Protein AF-A0A8T4QNF8-F1 (afdb_monomer)

Secondary structure (DSSP, 8-state):
-HHHHHHHHHHHHHHHHHHHHHHHSGGG-----SSEEEETTEEEE--GGGS-HHHHHHHHHHHHH--SS-HHHHHHHHHHHHHHHHHHHHHHHHHHHHHHHHHHHHHHHHHHHHIIIIIHHHHHHHHHHHHHHHTT-S--HHHHHHHHHHHHHHTTT-

Structure (mmCIF, N/CA/C/O backbone):
data_AF-A0A8T4QNF8-F1
#
_entry.id   AF-A0A8T4QNF8-F1
#
loop_
_atom_site.group_PDB
_atom_site.id
_atom_site.type_symbol
_atom_site.label_atom_id
_atom_site.label_alt_id
_atom_site.label_comp_id
_atom_site.label_asym_id
_atom_site.label_entity_id
_atom_site.label_seq_id
_atom_site.pdbx_PDB_ins_code
_atom_site.Cartn_x
_atom_site.Cartn_y
_atom_site.Cartn_z
_atom_site.occupancy
_atom_site.B_iso_or_equiv
_atom_site.auth_seq_id
_atom_site.auth_comp_id
_atom_site.auth_asym_id
_atom_site.auth_atom_id
_atom_site.pdbx_PDB_model_num
ATOM 1 N N . MET A 1 1 ? 22.359 -2.090 4.160 1.00 44.12 1 MET A N 1
ATOM 2 C CA . MET A 1 1 ? 21.378 -1.287 3.384 1.00 44.12 1 MET A CA 1
ATOM 3 C C . MET A 1 1 ? 19.947 -1.314 3.940 1.00 44.12 1 MET A C 1
ATOM 5 O O . MET A 1 1 ? 19.240 -0.342 3.725 1.00 44.12 1 MET A O 1
ATOM 9 N N . GLY A 1 2 ? 19.503 -2.347 4.676 1.00 40.66 2 GLY A N 1
ATOM 10 C CA . GLY A 1 2 ? 18.135 -2.392 5.232 1.00 40.66 2 GLY A CA 1
ATOM 11 C C . GLY A 1 2 ? 17.823 -1.363 6.335 1.00 40.66 2 GLY A C 1
ATOM 12 O O . GLY A 1 2 ? 16.723 -0.826 6.366 1.00 40.66 2 GLY A O 1
ATOM 13 N N . HIS A 1 3 ? 18.789 -1.024 7.200 1.00 42.28 3 HIS A N 1
ATOM 14 C CA . HIS A 1 3 ? 18.562 -0.113 8.337 1.00 42.28 3 HIS A CA 1
ATOM 15 C C . HIS A 1 3 ? 18.308 1.354 7.946 1.00 42.28 3 HIS A C 1
ATOM 17 O O . HIS A 1 3 ? 17.504 2.024 8.593 1.00 42.28 3 HIS A O 1
ATOM 23 N N . THR A 1 4 ? 18.950 1.848 6.885 1.00 44.59 4 THR A N 1
ATOM 24 C CA . THR A 1 4 ? 18.811 3.236 6.408 1.00 44.59 4 THR A CA 1
ATOM 25 C C . THR A 1 4 ? 17.508 3.458 5.641 1.00 44.59 4 THR A C 1
ATOM 27 O O . THR A 1 4 ? 16.875 4.500 5.772 1.00 44.59 4 THR A O 1
ATOM 30 N N . LEU A 1 5 ? 17.048 2.450 4.896 1.00 45.34 5 LEU A N 1
ATOM 31 C CA . LEU A 1 5 ? 15.739 2.469 4.238 1.00 45.34 5 LEU A CA 1
ATOM 32 C C . LEU A 1 5 ? 14.589 2.436 5.251 1.00 45.34 5 LEU A C 1
ATOM 34 O O . LEU A 1 5 ? 13.607 3.153 5.080 1.00 45.34 5 LEU A O 1
ATOM 38 N N . ASN A 1 6 ? 14.721 1.649 6.321 1.00 46.12 6 ASN A N 1
ATOM 39 C CA . ASN A 1 6 ? 13.697 1.537 7.362 1.00 46.12 6 ASN A CA 1
ATOM 40 C C . ASN A 1 6 ? 13.558 2.832 8.178 1.00 46.12 6 ASN A C 1
ATOM 42 O O . ASN A 1 6 ? 12.451 3.273 8.470 1.00 46.12 6 ASN A O 1
ATOM 46 N N . THR A 1 7 ? 14.680 3.494 8.478 1.00 55.31 7 THR A N 1
ATOM 47 C CA . THR A 1 7 ? 14.673 4.800 9.156 1.00 55.31 7 THR A CA 1
ATOM 48 C C . THR A 1 7 ? 14.146 5.914 8.260 1.00 55.31 7 THR A C 1
ATOM 50 O O . THR A 1 7 ? 13.342 6.709 8.738 1.00 55.31 7 THR A O 1
ATOM 53 N N . PHE A 1 8 ? 14.516 5.953 6.975 1.00 50.28 8 PHE A N 1
ATOM 54 C CA . PHE A 1 8 ? 14.029 6.963 6.029 1.00 50.28 8 PHE A CA 1
ATOM 55 C C . PHE A 1 8 ? 12.524 6.837 5.753 1.00 50.28 8 PHE A C 1
ATOM 57 O O . PHE A 1 8 ? 11.791 7.814 5.879 1.00 50.28 8 PHE A O 1
ATOM 64 N N . PHE A 1 9 ? 12.031 5.631 5.448 1.00 52.12 9 PHE A N 1
ATOM 65 C CA . PHE A 1 9 ? 10.590 5.410 5.295 1.00 52.12 9 PHE A CA 1
ATOM 66 C C . PHE A 1 9 ? 9.850 5.622 6.618 1.00 52.12 9 PHE A C 1
ATOM 68 O O . PHE A 1 9 ? 8.791 6.240 6.621 1.00 52.12 9 PHE A O 1
ATOM 75 N N . GLY A 1 10 ? 10.422 5.187 7.745 1.00 54.41 10 GLY A N 1
ATOM 76 C CA . GLY A 1 10 ? 9.856 5.406 9.074 1.00 54.41 10 GLY A CA 1
ATOM 77 C C . GLY A 1 10 ? 9.681 6.887 9.414 1.00 54.41 10 GLY A C 1
ATOM 78 O O . GLY A 1 10 ? 8.600 7.276 9.840 1.00 54.41 10 GLY A O 1
ATOM 79 N N . THR A 1 11 ? 10.692 7.728 9.172 1.00 57.94 11 THR A N 1
ATOM 80 C CA . THR A 1 11 ? 10.614 9.182 9.423 1.00 57.94 11 THR A CA 1
ATOM 81 C C . THR A 1 11 ? 9.702 9.897 8.434 1.00 57.94 11 THR A C 1
ATOM 83 O O . THR A 1 11 ? 8.859 10.683 8.861 1.00 57.94 11 THR A O 1
ATOM 86 N N . LEU A 1 12 ? 9.789 9.585 7.137 1.00 54.03 12 LEU A N 1
ATOM 87 C CA . LEU A 1 12 ? 8.924 10.176 6.112 1.00 54.03 12 LEU A CA 1
ATOM 88 C C . LEU A 1 12 ? 7.441 9.864 6.380 1.00 54.03 12 LEU A C 1
ATOM 90 O O . LEU A 1 12 ? 6.592 10.753 6.329 1.00 54.03 12 LEU A O 1
ATOM 94 N N . LEU A 1 13 ? 7.129 8.609 6.717 1.00 54.97 13 LEU A N 1
ATOM 95 C CA . LEU A 1 13 ? 5.770 8.181 7.043 1.00 54.97 13 LEU A CA 1
ATOM 96 C C . LEU A 1 13 ? 5.329 8.750 8.397 1.00 54.97 13 LEU A C 1
ATOM 98 O O . LEU A 1 13 ? 4.214 9.250 8.496 1.00 54.97 13 LEU A O 1
ATOM 102 N N . HIS A 1 14 ? 6.184 8.774 9.424 1.00 58.62 14 HIS A N 1
ATOM 103 C CA . HIS A 1 14 ? 5.840 9.405 10.702 1.00 58.62 14 HIS A CA 1
ATOM 104 C C . HIS A 1 14 ? 5.458 10.881 10.507 1.00 58.62 14 HIS A C 1
ATOM 106 O O . HIS A 1 14 ? 4.392 11.296 10.956 1.00 58.62 14 HIS A O 1
ATOM 112 N N . SER A 1 15 ? 6.241 11.651 9.749 1.00 55.03 15 SER A N 1
ATOM 113 C CA . SER A 1 15 ? 5.937 13.055 9.444 1.00 55.03 15 SER A CA 1
ATOM 114 C C . SER A 1 15 ? 4.671 13.252 8.598 1.00 55.03 15 SER A C 1
ATOM 116 O O . SER A 1 15 ? 3.989 14.257 8.778 1.00 55.03 15 SER A O 1
ATOM 118 N N . LEU A 1 16 ? 4.309 12.310 7.719 1.00 55.00 16 LEU A N 1
ATOM 119 C CA . LEU A 1 16 ? 3.076 12.367 6.909 1.00 55.00 16 LEU A CA 1
ATOM 120 C C . LEU A 1 16 ? 1.813 11.942 7.688 1.00 55.00 16 LEU A C 1
ATOM 122 O O . LEU A 1 16 ? 0.722 12.472 7.461 1.00 55.00 16 LEU A O 1
ATOM 126 N N . PHE A 1 17 ? 1.937 10.993 8.619 1.00 55.88 17 PHE A N 1
ATOM 127 C CA . PHE A 1 17 ? 0.808 10.424 9.365 1.00 55.88 17 PHE A CA 1
ATOM 128 C C . PHE A 1 17 ? 0.521 11.124 10.702 1.00 55.88 17 PHE A C 1
ATOM 130 O O . PHE A 1 17 ? -0.611 11.082 11.181 1.00 55.88 17 PHE A O 1
ATOM 137 N N . TYR A 1 18 ? 1.511 11.759 11.332 1.00 56.81 18 TYR A N 1
ATOM 138 C CA . TYR A 1 18 ? 1.335 12.423 12.628 1.00 56.81 18 TYR A CA 1
ATOM 139 C C . TYR A 1 18 ? 0.418 13.667 12.584 1.00 56.81 18 TYR A C 1
ATOM 141 O O . TYR A 1 18 ? -0.484 13.763 13.420 1.00 56.81 18 TYR A O 1
ATOM 149 N N . PRO A 1 19 ? 0.551 14.601 11.616 1.00 55.03 19 PRO A N 1
ATOM 150 C CA . PRO A 1 19 ? -0.310 15.785 11.574 1.00 55.03 19 PRO A CA 1
ATOM 151 C C . PRO A 1 19 ? -1.740 15.465 11.111 1.00 55.03 19 PRO A C 1
ATOM 153 O O . PRO A 1 19 ? -2.694 16.066 11.607 1.00 55.03 19 PRO A O 1
ATOM 156 N N . SER A 1 20 ? -1.917 14.486 10.218 1.00 52.28 20 SER A N 1
ATOM 157 C CA . SER A 1 20 ? -3.232 14.100 9.687 1.00 52.28 20 SER A CA 1
ATOM 158 C C . SER A 1 20 ? -4.136 13.463 10.751 1.00 52.28 20 SER A C 1
ATOM 160 O O . SER A 1 20 ? -5.328 13.767 10.801 1.00 52.28 20 SER A O 1
ATOM 162 N N . LYS A 1 21 ? -3.570 12.684 11.684 1.00 53.31 21 LYS A N 1
ATOM 163 C CA . LYS A 1 21 ? -4.306 12.118 12.831 1.00 53.31 21 LYS A CA 1
ATOM 164 C C . LYS A 1 21 ? -4.907 13.184 13.750 1.00 53.31 21 LYS A C 1
ATOM 166 O O . LYS A 1 21 ? -6.033 13.027 14.211 1.00 53.31 21 LYS A O 1
ATOM 171 N N . ARG A 1 22 ? -4.177 14.277 14.000 1.00 55.25 22 ARG A N 1
ATOM 172 C CA . ARG A 1 22 ? -4.592 15.339 14.934 1.00 55.25 22 ARG A CA 1
ATOM 173 C C . ARG A 1 22 ? -5.785 16.150 14.425 1.00 55.25 22 ARG A C 1
ATOM 175 O O . ARG A 1 22 ? -6.601 16.596 15.225 1.00 55.25 22 ARG A O 1
ATOM 182 N N . HIS A 1 23 ? -5.880 16.357 13.113 1.00 56.09 23 HIS A N 1
ATOM 183 C CA . HIS A 1 23 ? -6.950 17.159 12.518 1.00 56.09 23 HIS A CA 1
ATOM 184 C C . HIS A 1 23 ? -8.202 16.345 12.178 1.00 56.09 23 HIS A C 1
ATOM 186 O O . HIS A 1 23 ? -9.300 16.872 12.333 1.00 56.09 23 HIS A O 1
ATOM 192 N N . LEU A 1 24 ? -8.067 15.075 11.777 1.00 54.84 24 LEU A N 1
ATOM 193 C CA . LEU A 1 24 ? -9.216 14.255 11.372 1.00 54.84 24 LEU A CA 1
ATOM 194 C C . LEU A 1 24 ? -10.020 13.693 12.559 1.00 54.84 24 LEU A C 1
ATOM 196 O O . LEU A 1 24 ? -11.223 13.505 12.447 1.00 54.84 24 LEU A O 1
ATOM 200 N N . LEU A 1 25 ? -9.367 13.447 13.701 1.00 54.22 25 LEU A N 1
ATOM 201 C CA . LEU A 1 25 ? -9.998 12.880 14.906 1.00 54.22 25 LEU A CA 1
ATOM 202 C C . LEU A 1 25 ? -10.516 13.946 15.888 1.00 54.22 25 LEU A C 1
ATOM 204 O O . LEU A 1 25 ? -11.084 13.613 16.923 1.00 54.22 25 LEU A O 1
ATOM 208 N N . ARG A 1 26 ? -10.356 15.235 15.564 1.00 53.38 26 ARG A N 1
ATOM 209 C CA . ARG A 1 26 ? -10.867 16.362 16.364 1.00 53.38 26 ARG A CA 1
ATOM 210 C C . ARG A 1 26 ? -12.384 16.343 16.624 1.00 53.38 26 ARG A C 1
ATOM 212 O O . ARG A 1 26 ? -12.757 16.714 17.738 1.00 53.38 26 ARG A O 1
ATOM 219 N N . PRO A 1 27 ? -13.249 15.912 15.682 1.00 56.91 27 PRO A N 1
ATOM 220 C CA . PRO A 1 27 ? -14.688 15.818 15.938 1.00 56.91 27 PRO A CA 1
ATOM 221 C C . PRO A 1 27 ? -15.053 14.801 17.031 1.00 56.91 27 PRO A C 1
ATOM 223 O O . PRO A 1 27 ? -16.143 14.881 17.580 1.00 56.91 27 PRO A O 1
ATOM 226 N N . PHE A 1 28 ? -14.146 13.877 17.371 1.00 54.47 28 PHE A N 1
ATOM 227 C CA . PHE A 1 28 ? -14.393 12.731 18.254 1.00 54.47 28 PHE A CA 1
ATOM 228 C C . PHE A 1 28 ? -13.666 12.842 19.619 1.00 54.47 28 PHE A C 1
ATOM 230 O O . PHE A 1 28 ? -13.173 11.855 20.153 1.00 54.47 28 PHE A O 1
ATOM 237 N N . SER A 1 29 ? -13.527 14.050 20.180 1.00 49.44 29 SER A N 1
ATOM 238 C CA . SER A 1 29 ? -12.788 14.304 21.443 1.00 49.44 29 SER A CA 1
ATOM 239 C C . SER A 1 29 ? -13.412 13.615 22.686 1.00 49.44 29 SER A C 1
ATOM 241 O O . SER A 1 29 ? -14.632 13.473 22.701 1.00 49.44 29 SER A O 1
ATOM 243 N N . PRO A 1 30 ? -12.65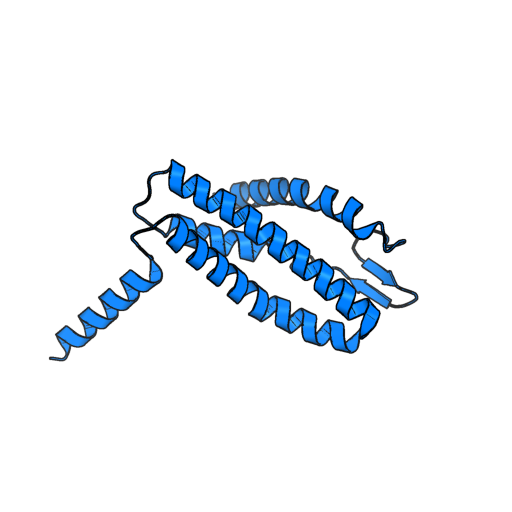0 13.272 23.764 1.00 48.62 30 PRO A N 1
ATOM 244 C CA . PRO A 1 30 ? -11.227 13.510 24.020 1.00 48.62 30 PRO A CA 1
ATOM 245 C C . PRO A 1 30 ? -10.414 12.204 23.955 1.00 48.62 30 PRO A C 1
ATOM 247 O O . PRO A 1 30 ? -10.279 11.464 24.927 1.00 48.62 30 PRO A O 1
ATOM 250 N N . ILE A 1 31 ? -9.815 11.929 22.800 1.00 48.53 31 ILE A N 1
ATOM 251 C CA . ILE A 1 31 ? -8.918 10.785 22.642 1.00 48.53 31 ILE A CA 1
ATOM 252 C C . ILE A 1 31 ? -7.499 11.230 23.019 1.00 48.53 31 ILE A C 1
ATOM 254 O O . ILE A 1 31 ? -6.841 11.951 22.267 1.00 48.53 31 ILE A O 1
ATOM 258 N N . ASN A 1 32 ? -7.023 10.809 24.194 1.00 38.06 32 ASN A N 1
ATOM 259 C CA . ASN A 1 32 ? -5.624 10.972 24.588 1.00 38.06 32 ASN A CA 1
ATOM 260 C C . ASN A 1 32 ? -4.736 10.165 23.627 1.00 38.06 32 ASN A C 1
ATOM 262 O O . ASN A 1 32 ? -4.787 8.941 23.564 1.00 38.06 32 ASN A O 1
ATOM 266 N N . LEU A 1 33 ? -3.947 10.879 22.828 1.00 48.59 33 LEU A N 1
ATOM 267 C CA . LEU A 1 33 ? -3.174 10.347 21.706 1.00 48.59 33 LEU A CA 1
ATOM 268 C C . LEU A 1 33 ? -1.791 9.821 22.146 1.00 48.59 33 LEU A C 1
ATOM 270 O O . LEU A 1 33 ? -0.785 10.286 21.637 1.00 48.59 33 LEU A O 1
ATOM 274 N N . PHE A 1 34 ? -1.732 8.850 23.066 1.00 38.22 34 PHE A N 1
ATOM 275 C CA . PHE A 1 34 ? -0.545 8.018 23.375 1.00 38.22 34 PHE A CA 1
ATOM 276 C C . PHE A 1 34 ? -0.984 6.720 24.083 1.00 38.22 34 PHE A C 1
ATOM 278 O O . PHE A 1 34 ? -1.910 6.774 24.885 1.00 38.22 34 PHE A O 1
ATOM 285 N N . PRO A 1 35 ? -0.269 5.586 23.919 1.00 44.59 35 PRO A N 1
ATOM 286 C CA . PRO A 1 35 ? -0.610 4.423 23.069 1.00 44.59 35 PRO A CA 1
ATOM 287 C C . PRO A 1 35 ? -1.952 3.701 23.362 1.00 44.59 35 PRO A C 1
ATOM 289 O O . PRO A 1 35 ? -2.211 2.625 22.822 1.00 44.59 35 PRO A O 1
ATOM 292 N N . SER A 1 36 ? -2.819 4.269 24.189 1.00 38.38 36 SER A N 1
ATOM 293 C CA . SER A 1 36 ? -4.099 3.701 24.592 1.00 38.38 36 SER A CA 1
ATOM 294 C C . SER A 1 36 ? -5.200 4.750 24.488 1.00 38.38 36 SER A C 1
ATOM 296 O O . SER A 1 36 ? -5.148 5.782 25.157 1.00 38.38 36 SER A O 1
ATOM 298 N N . ILE A 1 37 ? -6.208 4.472 23.668 1.00 48.91 37 ILE A N 1
ATOM 299 C CA . ILE A 1 37 ? -7.440 5.255 23.621 1.00 48.91 37 ILE A CA 1
ATOM 300 C C . ILE A 1 37 ? -8.338 4.720 24.736 1.00 48.91 37 ILE A C 1
ATOM 302 O O . ILE A 1 37 ? -8.638 3.528 24.765 1.00 48.91 37 ILE A O 1
ATOM 306 N N . ARG A 1 38 ? -8.724 5.590 25.673 1.00 39.56 38 ARG A N 1
ATOM 307 C CA . ARG A 1 38 ? -9.626 5.249 26.776 1.00 39.56 38 ARG A CA 1
ATOM 308 C C . ARG A 1 38 ? -11.020 5.759 26.428 1.00 39.56 38 ARG A C 1
ATOM 310 O O . ARG A 1 38 ? -11.221 6.970 26.410 1.00 39.56 38 ARG A O 1
ATOM 317 N N . ILE A 1 39 ? -11.946 4.850 26.132 1.00 53.28 39 ILE A N 1
ATOM 318 C CA . ILE A 1 39 ? -13.372 5.168 25.961 1.00 53.28 39 ILE A CA 1
ATOM 319 C C . ILE A 1 39 ? -14.091 4.579 27.169 1.00 53.28 39 ILE A C 1
ATOM 321 O O . ILE A 1 39 ? -14.139 3.362 27.310 1.00 53.28 39 ILE A O 1
ATOM 325 N N . GLU A 1 40 ? -14.556 5.471 28.048 1.00 47.91 40 GLU A N 1
ATOM 326 C CA . GLU A 1 40 ? -15.342 5.272 29.282 1.00 47.91 40 GLU A CA 1
ATOM 327 C C . GLU A 1 40 ? -14.824 4.248 30.316 1.00 47.91 40 GLU A C 1
ATOM 329 O O . GLU A 1 40 ? -14.689 4.621 31.476 1.00 47.91 40 GLU A O 1
ATOM 334 N N . ASN A 1 41 ? -14.434 3.024 29.944 1.00 47.78 41 ASN A N 1
ATOM 335 C CA . ASN A 1 41 ? -13.712 2.080 30.809 1.00 47.78 41 ASN A CA 1
ATOM 336 C C . ASN A 1 41 ? -12.838 1.044 30.070 1.00 47.78 41 ASN A C 1
ATOM 338 O O . ASN A 1 41 ? -12.208 0.215 30.725 1.00 47.78 41 ASN A O 1
ATOM 342 N N . GLU A 1 42 ? -12.738 1.105 28.739 1.00 49.62 42 GLU A N 1
ATOM 343 C CA . GLU A 1 42 ? -11.995 0.120 27.943 1.00 49.62 42 GLU A CA 1
ATOM 344 C C . GLU A 1 42 ? -10.749 0.730 27.282 1.00 49.62 42 GLU A C 1
ATOM 346 O O . GLU A 1 42 ? -10.761 1.860 26.780 1.00 49.62 42 GLU A O 1
ATOM 351 N N . LEU A 1 43 ? -9.638 -0.014 27.335 1.00 47.75 43 LEU A N 1
ATOM 352 C CA . LEU A 1 43 ? -8.330 0.383 26.812 1.00 47.75 43 LEU A CA 1
ATOM 353 C C . LEU A 1 43 ? -8.133 -0.203 25.413 1.00 47.75 43 LEU A C 1
ATOM 355 O O . LEU A 1 43 ? -7.649 -1.322 25.253 1.00 47.75 43 LEU A O 1
ATOM 359 N N . LEU A 1 44 ? -8.428 0.589 24.386 1.00 50.81 44 LEU A N 1
ATOM 360 C CA . LEU A 1 44 ? -8.042 0.261 23.018 1.00 50.81 44 LEU A CA 1
ATOM 361 C C . LEU A 1 44 ? -6.559 0.597 22.846 1.00 50.81 44 LEU A C 1
ATOM 363 O O . LEU A 1 44 ? -6.174 1.742 22.588 1.00 50.81 44 LEU A O 1
ATOM 367 N N . THR A 1 45 ? -5.703 -0.407 23.033 1.00 46.53 45 THR A N 1
ATOM 368 C CA . THR A 1 45 ? -4.277 -0.293 22.717 1.00 46.53 45 THR A CA 1
ATOM 369 C C . THR A 1 45 ? -4.118 -0.250 21.201 1.00 46.53 45 THR A C 1
ATOM 371 O O . THR A 1 45 ? -4.357 -1.226 20.493 1.00 46.53 45 THR A O 1
ATOM 374 N N . LEU A 1 46 ? -3.736 0.913 20.666 1.00 49.47 46 LEU A N 1
ATOM 375 C CA . LEU A 1 46 ? -3.408 1.027 19.247 1.00 49.47 46 LEU A CA 1
ATOM 376 C C . LEU A 1 46 ? -2.054 0.359 19.025 1.00 49.47 46 LEU A C 1
ATOM 378 O O . LEU A 1 46 ? -0.999 0.978 19.163 1.00 49.47 46 LEU A O 1
ATOM 382 N N . ILE A 1 47 ? -2.093 -0.923 18.679 1.00 50.59 47 ILE A N 1
ATOM 383 C CA . ILE A 1 47 ? -0.904 -1.688 18.320 1.00 50.59 47 ILE A CA 1
ATOM 384 C C . ILE A 1 47 ? -0.253 -1.006 17.097 1.00 50.59 47 ILE A C 1
ATOM 386 O O . ILE A 1 47 ? -0.957 -0.609 16.157 1.00 50.59 47 ILE A O 1
ATOM 390 N N . PRO A 1 48 ? 1.089 -0.896 17.035 1.00 50.16 48 PRO A N 1
ATOM 391 C CA . PRO A 1 48 ? 1.810 -0.369 15.871 1.00 50.16 48 PRO A CA 1
ATOM 392 C C . PRO A 1 48 ? 1.495 -1.092 14.545 1.00 50.16 48 PRO A C 1
ATOM 394 O O . PRO A 1 48 ? 1.836 -0.580 13.485 1.00 50.16 48 PRO A O 1
ATOM 397 N N . ALA A 1 49 ? 0.770 -2.216 14.579 1.00 46.12 49 ALA A N 1
ATOM 398 C CA . ALA A 1 49 ? 0.163 -2.905 13.437 1.00 46.12 49 ALA A CA 1
ATOM 399 C C . ALA A 1 49 ? -0.727 -2.010 12.545 1.00 46.12 49 ALA A C 1
ATOM 401 O O . ALA A 1 49 ? -0.886 -2.276 11.350 1.00 46.12 49 ALA A O 1
ATOM 402 N N . CYS A 1 50 ? -1.273 -0.916 13.089 1.00 53.59 50 CYS A N 1
ATOM 403 C CA . CYS A 1 50 ? -2.022 0.083 12.319 1.00 53.59 50 CYS A CA 1
ATOM 404 C C . CYS A 1 50 ? -1.127 0.952 11.420 1.00 53.59 50 CYS A C 1
ATOM 406 O O . CYS A 1 50 ? -1.629 1.610 10.504 1.00 53.59 50 CYS A O 1
ATOM 408 N N . ILE A 1 51 ? 0.188 0.957 11.659 1.00 54.56 51 ILE A N 1
ATOM 409 C CA . ILE A 1 51 ? 1.183 1.617 10.818 1.00 54.56 51 ILE A CA 1
ATOM 410 C C . ILE A 1 51 ? 1.464 0.655 9.667 1.00 54.56 51 ILE A C 1
ATOM 412 O O . ILE A 1 51 ? 2.225 -0.298 9.794 1.00 54.56 51 ILE A O 1
ATOM 416 N N . ALA A 1 52 ? 0.786 0.894 8.546 1.00 65.00 52 ALA A N 1
ATOM 417 C CA . ALA A 1 52 ? 0.735 0.069 7.340 1.00 65.00 52 ALA A CA 1
ATOM 418 C C . ALA A 1 52 ? 2.068 -0.036 6.568 1.00 65.00 52 ALA A C 1
ATOM 420 O O . ALA A 1 52 ? 2.086 -0.074 5.341 1.00 65.00 52 ALA A O 1
ATOM 421 N N . LEU A 1 53 ? 3.200 -0.070 7.268 1.00 71.50 53 LEU A N 1
ATOM 422 C CA . LEU A 1 53 ? 4.541 -0.082 6.700 1.00 71.50 53 LEU A CA 1
ATOM 423 C C . LEU A 1 53 ? 4.743 -1.283 5.760 1.00 71.50 53 LEU A C 1
ATOM 425 O O . LEU A 1 53 ? 5.317 -1.136 4.684 1.00 71.50 53 LEU A O 1
ATOM 429 N N . SER A 1 54 ? 4.184 -2.446 6.112 1.00 77.25 54 SER A N 1
ATOM 430 C CA . SER A 1 54 ? 4.209 -3.659 5.283 1.00 77.25 54 SER A CA 1
ATOM 431 C C . SER A 1 54 ? 3.510 -3.483 3.930 1.00 77.25 54 SER A C 1
ATOM 433 O O . SER A 1 54 ? 4.017 -3.965 2.919 1.00 77.25 54 SER A O 1
ATOM 435 N N . ALA A 1 55 ? 2.395 -2.749 3.878 1.00 82.00 55 ALA A N 1
ATOM 436 C CA . ALA A 1 55 ? 1.666 -2.459 2.644 1.00 82.00 55 ALA A CA 1
ATOM 437 C C . ALA A 1 55 ? 2.491 -1.585 1.686 1.00 82.00 55 ALA A C 1
ATOM 439 O O . ALA A 1 55 ? 2.576 -1.875 0.491 1.00 82.00 55 ALA A O 1
ATOM 440 N N . TYR A 1 56 ? 3.154 -0.552 2.219 1.00 85.38 56 TYR A N 1
ATOM 441 C CA . TYR A 1 56 ? 4.064 0.290 1.439 1.00 85.38 56 TYR A CA 1
ATOM 442 C C . TYR A 1 56 ? 5.270 -0.501 0.930 1.00 85.38 56 TYR A C 1
ATOM 444 O O . TYR A 1 56 ? 5.642 -0.351 -0.232 1.00 85.38 56 TYR A O 1
ATOM 452 N N . TYR A 1 57 ? 5.842 -1.382 1.757 1.00 86.06 57 TYR A N 1
ATOM 453 C CA . TYR A 1 57 ? 6.939 -2.253 1.334 1.00 86.06 57 TYR A CA 1
ATOM 454 C C . TYR A 1 57 ? 6.530 -3.215 0.225 1.00 86.06 57 TYR A C 1
ATOM 456 O O . TYR A 1 57 ? 7.233 -3.306 -0.781 1.00 86.06 57 TYR A O 1
ATOM 464 N N . LEU A 1 58 ? 5.391 -3.894 0.373 1.00 86.19 58 LEU A N 1
ATOM 465 C CA . LEU A 1 58 ? 4.884 -4.815 -0.640 1.00 86.19 58 LEU A CA 1
ATOM 466 C C . LEU A 1 58 ? 4.678 -4.092 -1.976 1.00 86.19 58 LEU A C 1
ATOM 468 O O . LEU A 1 58 ? 5.170 -4.543 -3.010 1.00 86.19 58 LEU A O 1
ATOM 472 N N . PHE A 1 59 ? 4.023 -2.931 -1.950 1.00 88.44 59 PHE A N 1
ATOM 473 C CA . PHE A 1 59 ? 3.816 -2.112 -3.140 1.00 88.44 59 PHE A CA 1
ATOM 474 C C . PHE A 1 59 ? 5.135 -1.656 -3.775 1.00 88.44 59 PHE A C 1
ATOM 476 O O . PHE A 1 59 ? 5.295 -1.709 -4.997 1.00 88.44 59 PHE A O 1
ATOM 483 N N . PHE A 1 60 ? 6.098 -1.224 -2.961 1.00 87.56 60 PHE A N 1
ATOM 484 C CA . PHE A 1 60 ? 7.401 -0.767 -3.432 1.00 87.56 60 PHE A CA 1
ATOM 485 C C . PHE A 1 60 ? 8.195 -1.897 -4.096 1.00 87.56 60 PHE A C 1
ATOM 487 O O . PHE A 1 60 ? 8.714 -1.709 -5.195 1.00 87.56 60 PHE A O 1
ATOM 494 N N . ILE A 1 61 ? 8.225 -3.089 -3.491 1.00 86.56 61 ILE A N 1
ATOM 495 C CA . ILE A 1 61 ? 8.874 -4.274 -4.068 1.00 86.56 61 ILE A CA 1
ATOM 496 C C . ILE A 1 61 ? 8.218 -4.637 -5.403 1.00 86.56 61 ILE A C 1
ATOM 498 O O . ILE A 1 61 ? 8.921 -4.806 -6.399 1.00 86.56 61 ILE A O 1
ATOM 502 N N . LEU A 1 62 ? 6.885 -4.700 -5.464 1.00 84.38 62 LEU A N 1
ATOM 503 C CA . LEU A 1 62 ? 6.162 -4.987 -6.708 1.00 84.38 62 LEU A CA 1
ATOM 504 C C . LEU A 1 62 ? 6.469 -3.953 -7.801 1.00 84.38 62 LEU A C 1
ATOM 506 O O . LEU A 1 62 ? 6.672 -4.312 -8.960 1.00 84.38 62 LEU A O 1
ATOM 510 N N . SER A 1 63 ? 6.564 -2.676 -7.428 1.00 86.50 63 SER A N 1
ATOM 511 C CA . SER A 1 63 ? 6.899 -1.574 -8.336 1.00 86.50 63 SER A CA 1
ATOM 512 C C . SER A 1 63 ? 8.330 -1.674 -8.867 1.00 86.50 63 SER A C 1
ATOM 514 O O . SER A 1 63 ? 8.542 -1.563 -10.071 1.00 86.50 63 SER A O 1
ATOM 516 N N . LEU A 1 64 ? 9.316 -1.946 -8.009 1.00 85.19 64 LEU A N 1
ATOM 517 C CA . LEU A 1 64 ? 10.712 -2.108 -8.431 1.00 85.19 64 LEU A CA 1
ATOM 518 C C . LEU A 1 64 ? 10.936 -3.362 -9.278 1.00 85.19 64 LEU A C 1
ATOM 520 O O . LEU A 1 64 ? 11.726 -3.343 -10.218 1.00 85.19 64 LEU A O 1
ATOM 524 N N . THR A 1 65 ? 10.231 -4.447 -8.961 1.00 83.50 65 THR A N 1
ATOM 525 C CA . THR A 1 65 ? 10.328 -5.697 -9.726 1.00 83.50 65 THR A CA 1
ATOM 526 C C . THR A 1 65 ? 9.655 -5.549 -11.099 1.00 83.50 65 THR A C 1
ATOM 528 O O . THR A 1 65 ? 9.954 -6.292 -12.035 1.00 83.50 65 THR A O 1
ATOM 531 N N . SER A 1 66 ? 8.759 -4.570 -11.261 1.00 80.25 66 SER A N 1
ATOM 532 C CA . SER A 1 66 ? 8.094 -4.287 -12.529 1.00 80.25 66 SER A CA 1
ATOM 533 C C . SER A 1 66 ? 9.036 -3.582 -13.517 1.00 80.25 66 SER A C 1
ATOM 535 O O . SER A 1 66 ? 9.265 -2.375 -13.488 1.00 80.25 66 SER A O 1
ATOM 537 N N . GLY A 1 67 ? 9.663 -4.387 -14.376 1.00 70.50 67 GLY A N 1
ATOM 538 C CA . GLY A 1 67 ? 10.671 -3.931 -15.331 1.00 70.50 67 GLY A CA 1
ATOM 539 C C . GLY A 1 67 ? 10.090 -3.294 -16.599 1.00 70.50 67 GLY A C 1
ATOM 540 O O . GLY A 1 67 ? 8.991 -3.619 -17.048 1.00 70.50 67 GLY A O 1
ATOM 541 N N . GLY A 1 68 ? 10.880 -2.426 -17.238 1.00 74.38 68 GLY A N 1
ATOM 542 C CA . GLY A 1 68 ? 10.608 -1.920 -18.592 1.00 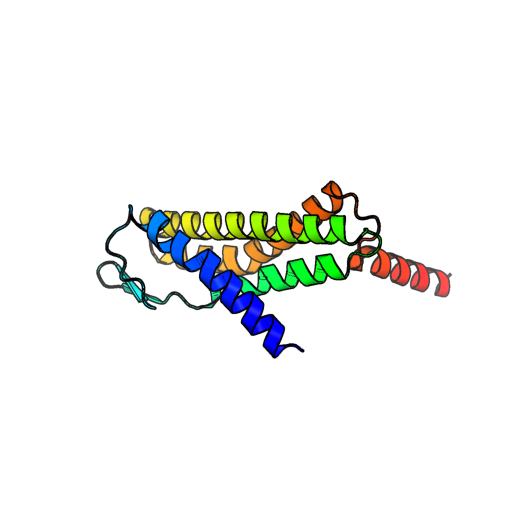74.38 68 GLY A CA 1
ATOM 543 C C . GLY A 1 68 ? 9.996 -0.519 -18.681 1.00 74.38 68 GLY A C 1
ATOM 544 O O . GLY A 1 68 ? 9.636 -0.094 -19.779 1.00 74.38 68 GLY A O 1
ATOM 545 N N . ALA A 1 69 ? 9.895 0.214 -17.568 1.00 80.31 69 ALA A N 1
ATOM 546 C CA . ALA A 1 69 ? 9.499 1.621 -17.558 1.00 80.31 69 ALA A CA 1
ATOM 547 C C . ALA A 1 69 ? 10.711 2.552 -17.332 1.00 80.31 69 ALA A C 1
ATOM 549 O O . ALA A 1 69 ? 11.603 2.211 -16.557 1.00 80.31 69 ALA A O 1
ATOM 550 N N . PRO A 1 70 ? 10.760 3.739 -17.971 1.00 85.94 70 PRO A N 1
ATOM 551 C CA . PRO A 1 70 ? 11.781 4.743 -17.676 1.00 85.94 70 PRO A CA 1
ATOM 552 C C . PRO A 1 70 ? 11.655 5.238 -16.228 1.00 85.94 70 PRO A C 1
ATOM 554 O O . PRO A 1 70 ? 10.541 5.341 -15.709 1.00 85.94 70 PRO A O 1
ATOM 557 N N . PHE A 1 71 ? 12.776 5.624 -15.604 1.00 84.31 71 PHE A N 1
ATOM 558 C CA . PHE A 1 71 ? 12.845 6.033 -14.189 1.00 84.31 71 PHE A CA 1
ATOM 559 C C . PHE A 1 71 ? 11.765 7.053 -13.787 1.00 84.31 71 PHE A C 1
ATOM 561 O O . PHE A 1 71 ? 11.137 6.911 -12.744 1.00 84.31 71 PHE A O 1
ATOM 568 N N . ARG A 1 72 ? 11.468 8.033 -14.655 1.00 86.44 72 ARG A N 1
ATOM 569 C CA . ARG A 1 72 ? 10.410 9.033 -14.415 1.00 86.44 72 ARG A CA 1
ATOM 570 C C . ARG A 1 72 ? 9.015 8.414 -14.250 1.00 86.44 72 ARG A C 1
ATOM 572 O O . ARG A 1 72 ? 8.254 8.860 -13.400 1.00 86.44 72 ARG A O 1
ATOM 579 N N . ARG A 1 73 ? 8.676 7.386 -15.038 1.00 87.19 73 ARG A N 1
ATOM 580 C CA . ARG A 1 73 ? 7.387 6.679 -14.925 1.00 87.19 73 ARG A CA 1
ATOM 581 C C . ARG A 1 73 ? 7.347 5.778 -13.699 1.00 87.19 73 ARG A C 1
ATOM 583 O O . ARG A 1 73 ? 6.312 5.712 -13.050 1.00 87.19 73 ARG A O 1
ATOM 590 N N . LEU A 1 74 ? 8.464 5.129 -13.370 1.00 87.25 74 LEU A N 1
ATOM 591 C CA . LEU A 1 74 ? 8.576 4.331 -12.150 1.00 87.25 74 LEU A CA 1
ATOM 592 C C . LEU A 1 74 ? 8.384 5.204 -10.902 1.00 87.25 74 LEU A C 1
ATOM 594 O O . LEU A 1 74 ? 7.626 4.841 -10.009 1.00 87.25 74 LEU A O 1
ATOM 598 N N . LEU A 1 75 ? 9.008 6.384 -10.872 1.00 88.62 75 LEU A N 1
ATOM 599 C CA . LEU A 1 75 ? 8.840 7.337 -9.780 1.00 88.62 75 LEU A CA 1
ATOM 600 C C . LEU A 1 75 ? 7.391 7.835 -9.679 1.00 88.62 75 LEU A C 1
ATOM 602 O O . LEU A 1 75 ? 6.840 7.855 -8.584 1.00 88.62 75 LEU A O 1
ATOM 606 N N . ALA A 1 76 ? 6.755 8.173 -10.807 1.00 90.19 76 ALA A N 1
ATOM 607 C CA . ALA A 1 76 ? 5.344 8.561 -10.829 1.00 90.19 76 ALA A CA 1
ATOM 608 C C . ALA A 1 76 ? 4.430 7.443 -10.294 1.00 90.19 76 ALA A C 1
ATOM 610 O O . ALA A 1 76 ? 3.577 7.711 -9.456 1.00 90.19 76 ALA A O 1
ATOM 611 N N . 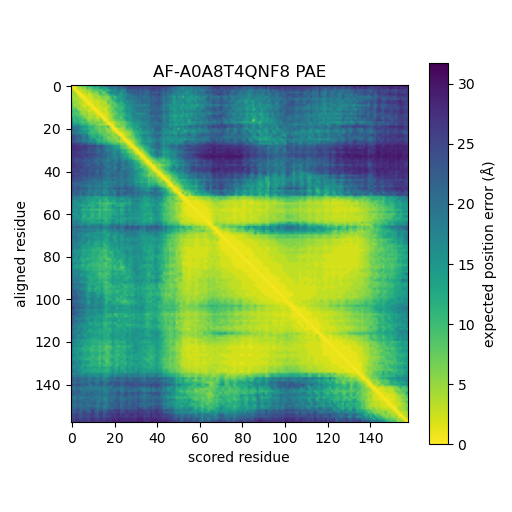LEU A 1 77 ? 4.662 6.189 -10.698 1.00 91.06 77 LEU A N 1
ATOM 612 C CA . LEU A 1 77 ? 3.925 5.027 -10.197 1.00 91.06 77 LEU A CA 1
ATOM 613 C C . LEU A 1 77 ? 4.090 4.862 -8.683 1.00 91.06 77 LEU A C 1
ATOM 615 O O . LEU A 1 77 ? 3.099 4.668 -7.979 1.00 91.06 77 LEU A O 1
ATOM 619 N N . ILE A 1 78 ? 5.323 4.968 -8.178 1.00 90.19 78 ILE A N 1
ATOM 620 C CA . ILE A 1 78 ? 5.615 4.836 -6.746 1.00 90.19 78 ILE A CA 1
ATOM 621 C C . ILE A 1 78 ? 4.924 5.942 -5.947 1.00 90.19 78 ILE A C 1
ATOM 623 O O . ILE A 1 78 ? 4.262 5.654 -4.952 1.00 90.19 78 ILE A O 1
ATOM 627 N N . LEU A 1 79 ? 5.025 7.193 -6.398 1.00 90.50 79 LEU A N 1
ATOM 628 C CA . LEU A 1 79 ? 4.399 8.334 -5.731 1.00 90.50 79 LEU A CA 1
ATOM 629 C C . LEU A 1 79 ? 2.869 8.233 -5.744 1.00 90.50 79 LEU A C 1
ATOM 631 O O . LEU A 1 79 ? 2.245 8.372 -4.693 1.00 90.50 79 LEU A O 1
ATOM 635 N N . SER A 1 80 ? 2.262 7.921 -6.892 1.00 92.00 80 SER A N 1
ATOM 636 C CA . SER A 1 80 ? 0.815 7.696 -6.990 1.00 92.00 80 SER A CA 1
ATOM 637 C C . SER A 1 80 ? 0.359 6.549 -6.086 1.00 92.00 80 SER A C 1
ATOM 639 O O . SER A 1 80 ? -0.665 6.666 -5.417 1.00 92.00 80 SER A O 1
ATOM 641 N N . GLY A 1 81 ? 1.139 5.471 -6.006 1.00 91.25 81 GLY A N 1
ATOM 642 C CA . GLY A 1 81 ? 0.875 4.349 -5.110 1.00 91.25 81 GLY A CA 1
ATOM 643 C C . GLY A 1 81 ? 0.899 4.729 -3.642 1.00 91.25 81 GLY A C 1
ATOM 644 O O . GLY A 1 81 ? -0.033 4.400 -2.914 1.00 91.25 81 GLY A O 1
ATOM 645 N N . ILE A 1 82 ? 1.916 5.473 -3.205 1.00 89.06 82 ILE A N 1
ATOM 646 C CA . ILE A 1 82 ? 2.006 5.959 -1.822 1.00 89.06 82 ILE A CA 1
ATOM 647 C C . ILE A 1 82 ? 0.767 6.789 -1.463 1.00 89.06 82 ILE A C 1
ATOM 649 O O . ILE A 1 82 ? 0.200 6.595 -0.387 1.00 89.06 82 ILE A O 1
ATOM 653 N N . ILE A 1 83 ? 0.315 7.656 -2.372 1.00 90.19 83 ILE A N 1
ATOM 654 C CA . ILE A 1 83 ? -0.876 8.492 -2.180 1.00 90.19 83 ILE A CA 1
ATOM 655 C C . ILE A 1 83 ? -2.144 7.631 -2.072 1.00 90.19 83 ILE A C 1
ATOM 657 O O . ILE A 1 83 ? -2.899 7.775 -1.110 1.00 90.19 83 ILE A O 1
ATOM 661 N N . LEU A 1 84 ? -2.374 6.697 -3.001 1.00 91.19 84 LEU A N 1
ATOM 662 C CA . LEU A 1 84 ? -3.547 5.811 -2.956 1.00 91.19 84 LEU A CA 1
ATOM 663 C C . LEU A 1 84 ? -3.555 4.932 -1.699 1.00 91.19 84 LEU A C 1
ATOM 665 O O . LEU A 1 84 ? -4.593 4.757 -1.059 1.00 91.19 84 LEU A O 1
ATOM 669 N N . LEU A 1 85 ? -2.399 4.394 -1.308 1.00 89.50 85 LEU A N 1
ATOM 670 C CA . LEU A 1 85 ? -2.273 3.605 -0.085 1.00 89.50 85 LEU A CA 1
ATOM 671 C C . LEU A 1 85 ? -2.520 4.454 1.162 1.00 89.50 85 LEU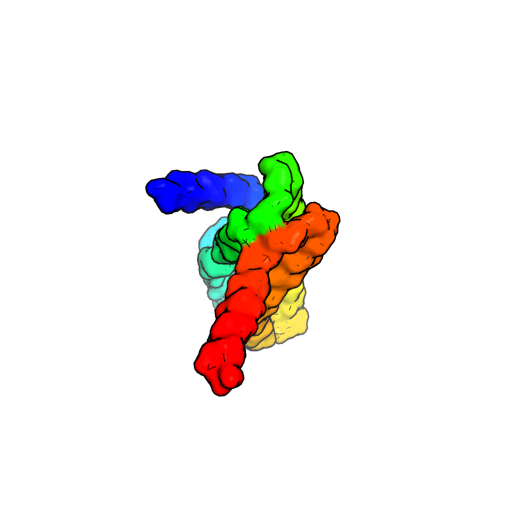 A C 1
ATOM 673 O O . LEU A 1 85 ? -3.160 3.980 2.097 1.00 89.50 85 LEU A O 1
ATOM 677 N N . PHE A 1 86 ? -2.072 5.711 1.176 1.00 85.06 86 PHE A N 1
ATOM 678 C CA . PHE A 1 86 ? -2.354 6.643 2.267 1.00 85.06 86 PHE A CA 1
ATOM 679 C C . PHE A 1 86 ? -3.857 6.873 2.435 1.00 85.06 86 PHE A C 1
ATOM 681 O O . PHE A 1 86 ? -4.377 6.690 3.535 1.00 85.06 86 PHE A O 1
ATOM 688 N N . PHE A 1 87 ? -4.569 7.186 1.351 1.00 86.62 87 PHE A N 1
ATOM 689 C CA . PHE A 1 87 ? -6.018 7.386 1.408 1.00 86.62 87 PHE A CA 1
ATOM 690 C C . PHE A 1 87 ? -6.779 6.111 1.772 1.00 86.62 87 PHE A C 1
ATOM 692 O O . PHE A 1 87 ? -7.703 6.178 2.576 1.00 86.62 87 PHE A O 1
ATOM 699 N N . GLY A 1 88 ? -6.368 4.946 1.267 1.00 87.12 88 GLY A N 1
ATOM 700 C CA . GLY A 1 88 ? -6.977 3.671 1.657 1.00 87.12 88 GLY A CA 1
ATOM 701 C C . GLY A 1 88 ? -6.782 3.352 3.139 1.00 87.12 88 GLY A C 1
ATOM 702 O O . GLY A 1 88 ? -7.722 2.952 3.824 1.00 87.12 88 GLY A O 1
ATOM 703 N N . ASN A 1 89 ? -5.583 3.603 3.671 1.00 84.31 89 ASN A N 1
ATOM 704 C CA . ASN A 1 89 ? -5.304 3.453 5.099 1.00 84.31 89 ASN A CA 1
ATOM 705 C C . ASN A 1 89 ? -6.115 4.439 5.950 1.00 84.31 89 ASN A C 1
ATOM 707 O O . ASN A 1 89 ? -6.588 4.069 7.023 1.00 84.31 89 ASN A O 1
ATOM 711 N N . LEU A 1 90 ? -6.301 5.673 5.475 1.00 83.12 90 LEU A N 1
ATOM 712 C CA . LEU A 1 90 ? -7.130 6.671 6.146 1.00 83.12 90 LEU A CA 1
ATOM 713 C C . LEU A 1 90 ? -8.605 6.257 6.155 1.00 83.12 90 LEU A C 1
ATOM 715 O O . LEU A 1 90 ? -9.229 6.253 7.213 1.00 83.12 90 LEU A O 1
ATOM 719 N N . ALA A 1 91 ? -9.135 5.845 5.003 1.00 86.00 91 ALA A N 1
ATOM 720 C CA . ALA A 1 91 ? -10.502 5.354 4.865 1.00 86.00 91 ALA A CA 1
ATOM 721 C C . ALA A 1 91 ? -10.759 4.150 5.780 1.00 86.00 91 ALA A C 1
ATOM 723 O O . ALA A 1 91 ? -11.791 4.092 6.442 1.00 86.00 91 ALA A O 1
ATOM 724 N N . ARG A 1 92 ? -9.787 3.235 5.900 1.00 85.25 92 ARG A N 1
ATOM 725 C CA . ARG A 1 92 ? -9.853 2.109 6.839 1.00 85.25 92 ARG A CA 1
ATOM 726 C C . ARG A 1 92 ? -10.002 2.580 8.283 1.00 85.25 92 ARG A C 1
ATOM 728 O O . ARG A 1 92 ? -10.846 2.054 8.994 1.00 85.25 92 ARG A O 1
ATOM 735 N N . LEU A 1 93 ? -9.200 3.550 8.726 1.00 81.88 93 LEU A N 1
ATOM 736 C CA . LEU A 1 93 ? -9.295 4.070 10.096 1.00 81.88 93 LEU A CA 1
ATOM 737 C C . LEU A 1 93 ? -10.662 4.706 10.367 1.00 81.88 93 LEU A C 1
ATOM 739 O O . LEU A 1 93 ? -11.233 4.469 11.426 1.00 81.88 93 LEU A O 1
ATOM 743 N N . VAL A 1 94 ? -11.196 5.464 9.406 1.00 83.12 94 VAL A N 1
ATOM 744 C CA . VAL A 1 94 ? -12.530 6.073 9.519 1.00 83.12 94 VAL A CA 1
ATOM 745 C C . VAL A 1 94 ? -13.620 5.001 9.579 1.00 83.12 94 VAL A C 1
ATOM 747 O O . VAL A 1 94 ? -14.484 5.068 10.447 1.00 83.12 94 VAL A O 1
ATOM 750 N N . LEU A 1 95 ? -13.554 3.984 8.716 1.00 85.38 95 LEU A N 1
ATOM 751 C CA . LEU A 1 95 ? -14.507 2.874 8.708 1.00 85.38 95 LEU A CA 1
ATOM 752 C C . LEU A 1 95 ? -14.490 2.101 10.033 1.00 85.38 95 LEU A C 1
ATOM 754 O O . LEU A 1 95 ? -15.542 1.814 10.590 1.00 85.38 95 LEU A O 1
ATOM 758 N N . LEU A 1 96 ? -13.304 1.789 10.555 1.00 82.31 96 LEU A N 1
ATOM 759 C CA . LEU A 1 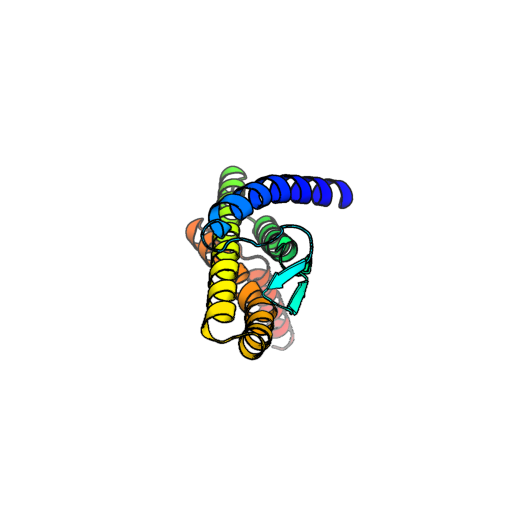96 ? -13.155 1.088 11.831 1.00 82.31 96 LEU A CA 1
ATOM 760 C C . LEU A 1 96 ? -13.659 1.929 13.012 1.00 82.31 96 LEU A C 1
ATOM 762 O O . LEU A 1 96 ? -14.297 1.386 13.907 1.00 82.31 96 LEU A O 1
ATOM 766 N N . ALA A 1 97 ? -13.409 3.241 13.002 1.00 80.19 97 ALA A N 1
ATOM 767 C CA . ALA A 1 97 ? -13.946 4.150 14.012 1.00 80.19 97 ALA A CA 1
ATOM 768 C C . ALA A 1 97 ? -15.480 4.202 13.965 1.00 80.19 97 ALA A C 1
ATOM 770 O O . ALA A 1 97 ? -16.122 4.123 15.006 1.00 80.19 97 ALA A O 1
ATOM 771 N N . TYR A 1 98 ? -16.067 4.264 12.767 1.00 82.12 98 TYR A N 1
ATOM 772 C CA . TYR A 1 98 ? -17.518 4.207 12.589 1.00 82.12 98 TYR A CA 1
ATOM 773 C C . TYR A 1 98 ? -18.108 2.886 13.102 1.00 82.12 98 TYR A C 1
ATOM 775 O O . TYR A 1 98 ? -19.078 2.897 13.853 1.00 82.12 98 TYR A O 1
ATOM 783 N N . ILE A 1 99 ? -17.485 1.750 12.764 1.00 82.06 99 ILE A N 1
ATOM 784 C CA . ILE A 1 99 ? -17.934 0.429 13.227 1.00 82.06 99 ILE A CA 1
ATOM 785 C C . ILE A 1 99 ? -17.920 0.346 14.755 1.00 82.06 99 ILE A C 1
ATOM 787 O O . ILE A 1 99 ? -18.867 -0.159 15.349 1.00 82.06 99 ILE A O 1
ATOM 791 N N . LEU A 1 100 ? -16.858 0.851 15.387 1.00 79.81 100 LEU A N 1
ATOM 792 C CA . LEU A 1 100 ? -16.741 0.863 16.841 1.00 79.81 100 LEU A CA 1
ATOM 793 C C . LEU A 1 100 ? -17.859 1.679 17.500 1.00 79.81 100 LEU A C 1
ATOM 795 O O . LEU A 1 100 ? -18.413 1.233 18.500 1.00 79.81 100 LEU A O 1
ATOM 799 N N . LEU A 1 101 ? -18.171 2.857 16.950 1.00 79.06 101 LEU A N 1
ATOM 800 C CA . LEU A 1 101 ? -19.174 3.756 17.520 1.00 79.06 101 LEU A CA 1
ATOM 801 C C . LEU A 1 101 ? -20.600 3.212 17.371 1.00 79.06 101 LEU A C 1
ATOM 803 O O . LEU A 1 101 ? -21.366 3.323 18.320 1.00 79.06 101 LEU A O 1
ATOM 807 N N . GLU A 1 102 ? -20.939 2.590 16.236 1.00 85.50 102 GLU A N 1
ATOM 808 C CA . GLU A 1 102 ? -22.325 2.164 15.975 1.00 85.50 102 GLU A CA 1
ATOM 809 C C . GLU A 1 102 ? -22.636 0.705 16.307 1.00 85.50 102 GLU A C 1
ATOM 811 O O . GLU A 1 102 ? -23.776 0.375 16.626 1.00 85.50 102 GLU A O 1
ATOM 816 N N . PHE A 1 103 ? -21.649 -0.189 16.237 1.00 85.00 103 PHE A N 1
ATOM 817 C CA . PHE A 1 103 ? -21.854 -1.630 16.441 1.00 85.00 103 PHE A CA 1
ATOM 818 C C . PHE A 1 103 ? -21.130 -2.169 17.682 1.00 85.00 103 PHE A C 1
ATOM 820 O O . PHE A 1 103 ? -21.309 -3.332 18.052 1.00 85.00 103 PHE A O 1
ATOM 827 N N . GLY A 1 104 ? -20.329 -1.328 18.341 1.00 82.12 104 GLY A N 1
ATOM 828 C CA . GLY A 1 104 ? -19.613 -1.665 19.563 1.00 82.12 104 GLY A CA 1
ATOM 829 C C . GLY A 1 104 ? -18.376 -2.548 19.359 1.0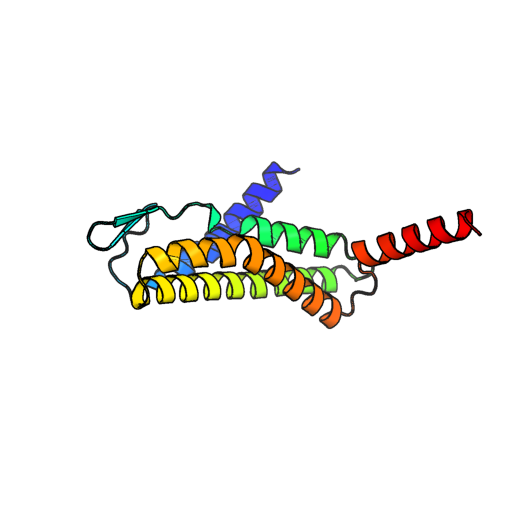0 82.12 104 GLY A C 1
ATOM 830 O O . GLY A 1 104 ? -17.983 -2.931 18.253 1.00 82.12 104 GLY A O 1
ATOM 831 N N . ILE A 1 105 ? -17.748 -2.880 20.485 1.00 79.94 105 ILE A N 1
ATOM 832 C CA . ILE A 1 105 ? -16.457 -3.577 20.577 1.00 79.94 105 ILE A CA 1
ATOM 833 C C . ILE A 1 105 ? -16.449 -4.984 19.948 1.00 79.94 105 ILE A C 1
ATOM 835 O O . ILE A 1 105 ? -15.531 -5.257 19.171 1.00 79.94 105 ILE A O 1
ATOM 839 N N . PRO A 1 106 ? -17.429 -5.882 20.185 1.00 83.06 106 PRO A N 1
ATOM 840 C CA . PRO A 1 106 ? -17.336 -7.250 19.664 1.00 83.06 106 PRO A CA 1
ATOM 841 C C . PRO A 1 106 ? -17.375 -7.302 18.130 1.00 83.06 106 PRO A C 1
ATOM 843 O O . PRO A 1 106 ? -16.664 -8.098 17.515 1.00 83.06 106 PRO A O 1
ATOM 846 N N . PHE A 1 107 ? -18.156 -6.423 17.493 1.00 83.56 107 PHE A N 1
ATOM 847 C CA . PHE A 1 107 ? -18.173 -6.290 16.034 1.00 83.56 107 PHE A CA 1
ATOM 848 C C . PHE A 1 107 ? -16.889 -5.658 15.502 1.00 83.56 107 PHE A C 1
ATOM 850 O O . PHE A 1 107 ? -16.351 -6.111 14.487 1.00 83.56 107 PHE A O 1
ATOM 857 N N . PHE A 1 108 ? -16.376 -4.640 16.196 1.00 82.62 108 PHE A N 1
ATOM 858 C CA . PHE A 1 108 ? -15.098 -4.027 15.866 1.00 82.62 108 PHE A CA 1
ATOM 859 C C . PHE A 1 108 ? -13.965 -5.057 15.866 1.00 82.62 108 PHE A C 1
ATOM 861 O O . PHE A 1 108 ? -13.226 -5.128 14.889 1.00 82.62 108 PHE A O 1
ATOM 868 N N . GLU A 1 109 ? -13.842 -5.895 16.897 1.00 82.75 109 GLU A N 1
ATOM 869 C CA . GLU A 1 109 ? -12.752 -6.870 16.980 1.00 82.75 109 GLU A CA 1
ATOM 870 C C . GLU A 1 109 ? -12.768 -7.869 15.817 1.00 82.75 109 GLU A C 1
ATOM 872 O O . GLU A 1 109 ? -11.729 -8.113 15.198 1.00 82.75 109 GLU A O 1
ATOM 877 N N . GLN A 1 110 ? -13.942 -8.386 15.454 1.00 86.88 110 GLN A N 1
ATOM 878 C CA . GLN A 1 110 ? -14.080 -9.330 14.343 1.00 86.88 110 GLN A CA 1
ATOM 879 C C . GLN A 1 110 ? -13.750 -8.678 12.995 1.00 86.88 110 GLN A C 1
ATOM 881 O O . GLN A 1 110 ? -12.966 -9.213 12.202 1.00 86.88 110 GLN A O 1
ATOM 886 N N . LEU A 1 111 ? -14.318 -7.498 12.732 1.00 87.50 111 LEU A N 1
ATOM 887 C CA . LEU A 1 111 ? -14.131 -6.806 11.459 1.00 87.50 111 LEU A CA 1
ATOM 888 C C . LEU A 1 111 ? -12.727 -6.219 11.319 1.00 87.50 111 LEU A C 1
ATOM 890 O O . LEU A 1 111 ? -12.185 -6.232 10.211 1.00 87.50 111 LEU A O 1
ATOM 894 N N . HIS A 1 112 ? -12.098 -5.751 12.402 1.00 83.81 112 HIS A N 1
ATOM 895 C CA . HIS A 1 112 ? -10.749 -5.194 12.320 1.00 83.81 112 HIS A CA 1
ATOM 896 C C . HIS A 1 112 ? -9.741 -6.256 11.870 1.00 83.81 112 HIS A C 1
ATOM 898 O O . HIS A 1 112 ? -8.929 -5.961 10.994 1.00 83.81 112 HIS A O 1
ATOM 904 N N . LEU A 1 113 ? -9.821 -7.487 12.394 1.00 83.31 113 LEU A N 1
ATOM 905 C CA . LEU A 1 113 ? -8.930 -8.585 12.004 1.00 83.31 113 LEU A CA 1
ATOM 906 C C . LEU A 1 113 ? -9.129 -8.961 10.536 1.00 83.31 113 LEU A C 1
ATOM 908 O O . LEU A 1 113 ? -8.153 -9.126 9.803 1.00 83.31 113 LEU A O 1
ATOM 912 N N . LEU A 1 114 ? -10.385 -9.043 10.091 1.00 87.19 114 LEU A N 1
ATOM 913 C CA . LEU A 1 114 ? -10.728 -9.381 8.712 1.00 87.19 114 LEU A CA 1
ATOM 914 C C . LEU A 1 114 ? -10.216 -8.323 7.720 1.00 87.19 114 LEU A C 1
ATOM 916 O O . LEU A 1 114 ? -9.527 -8.640 6.743 1.00 87.19 114 LEU A O 1
ATOM 920 N N . ILE A 1 115 ? -10.527 -7.052 7.983 1.00 85.81 115 ILE A N 1
ATOM 921 C CA . ILE A 1 115 ? -10.133 -5.918 7.137 1.00 85.81 115 ILE A CA 1
ATOM 922 C C . ILE A 1 115 ? -8.607 -5.741 7.154 1.00 85.81 115 ILE A C 1
ATOM 924 O O . ILE A 1 115 ? -8.000 -5.403 6.132 1.00 85.81 115 ILE A O 1
ATOM 928 N N . TRP A 1 116 ? -7.958 -5.985 8.292 1.00 80.44 116 TRP A N 1
ATOM 929 C CA . TRP A 1 116 ? -6.509 -5.872 8.417 1.00 80.44 116 TRP A CA 1
ATOM 930 C C . TRP A 1 116 ? -5.771 -7.018 7.720 1.00 80.44 116 TRP A C 1
ATOM 932 O O . TRP A 1 116 ? -4.915 -6.750 6.881 1.00 80.44 116 TRP A O 1
ATOM 942 N N . GLY A 1 117 ? -6.118 -8.274 8.004 1.00 77.81 117 GLY A N 1
ATOM 943 C CA . GLY A 1 117 ? -5.395 -9.430 7.473 1.00 77.81 117 GLY A CA 1
ATOM 944 C C . GLY A 1 117 ? -5.613 -9.637 5.974 1.00 77.81 117 GLY A C 1
ATOM 945 O O . GLY A 1 117 ? -4.658 -9.767 5.204 1.00 77.81 117 GLY A O 1
ATOM 946 N N . ILE A 1 118 ? -6.875 -9.630 5.542 1.00 83.44 118 ILE A N 1
ATOM 947 C CA . ILE A 1 118 ? -7.245 -9.981 4.165 1.00 83.44 118 ILE A CA 1
ATOM 948 C C . ILE A 1 118 ? -7.480 -8.719 3.339 1.00 83.44 118 ILE A C 1
ATOM 950 O O . ILE A 1 118 ? -6.873 -8.544 2.279 1.00 83.44 118 ILE A O 1
ATOM 954 N N . GLY A 1 119 ? -8.314 -7.808 3.846 1.00 86.19 119 GLY A N 1
ATOM 955 C CA . GLY A 1 119 ? -8.717 -6.609 3.109 1.00 86.19 119 GLY A CA 1
ATOM 956 C C . GLY A 1 119 ? -7.532 -5.732 2.702 1.00 86.19 119 GLY A C 1
ATOM 957 O O . GLY A 1 119 ? -7.444 -5.295 1.556 1.00 86.19 119 GLY A O 1
ATOM 958 N N . SER A 1 120 ? -6.572 -5.534 3.608 1.00 84.00 120 SER A N 1
ATOM 959 C CA . SER A 1 120 ? -5.413 -4.669 3.354 1.00 84.00 120 SER A CA 1
ATOM 960 C C . SER A 1 120 ? -4.477 -5.250 2.288 1.00 84.00 120 SER A C 1
ATOM 962 O O . SER A 1 120 ? -3.983 -4.510 1.440 1.00 84.00 120 SER A O 1
ATOM 964 N N . THR A 1 121 ? -4.276 -6.570 2.271 1.00 86.81 121 THR A N 1
ATOM 965 C CA . THR A 1 121 ? -3.443 -7.237 1.258 1.00 86.81 121 THR A CA 1
ATOM 966 C C . THR A 1 121 ? -4.089 -7.161 -0.124 1.00 86.81 121 THR A C 1
ATOM 968 O O . THR A 1 121 ? -3.435 -6.768 -1.092 1.00 86.81 121 THR A O 1
ATOM 971 N N . ILE A 1 122 ? -5.388 -7.471 -0.212 1.00 89.88 122 ILE A N 1
ATOM 972 C CA . ILE A 1 122 ? -6.151 -7.381 -1.463 1.00 89.88 122 ILE A CA 1
ATOM 973 C C . ILE A 1 122 ? -6.121 -5.948 -1.995 1.00 89.88 122 ILE A C 1
ATOM 975 O O . ILE A 1 122 ? -5.808 -5.738 -3.166 1.00 89.88 122 ILE A O 1
ATOM 979 N N . TYR A 1 123 ? -6.362 -4.957 -1.133 1.00 91.06 123 TYR A N 1
ATOM 980 C CA . TYR A 1 123 ? -6.336 -3.548 -1.514 1.00 91.06 123 TYR A CA 1
ATOM 981 C C . TYR A 1 123 ? -4.990 -3.134 -2.124 1.00 91.06 123 TYR A C 1
ATOM 983 O O . TYR A 1 123 ? -4.962 -2.537 -3.198 1.00 91.06 123 TYR A O 1
ATOM 991 N N . VAL A 1 124 ? -3.866 -3.497 -1.496 1.00 90.88 124 VAL A N 1
ATOM 992 C CA . VAL A 1 124 ? -2.521 -3.180 -2.012 1.00 90.88 124 VAL A CA 1
ATOM 993 C C . VAL A 1 124 ? -2.298 -3.777 -3.398 1.00 90.88 124 VAL A C 1
ATOM 995 O O . VAL A 1 124 ? -1.807 -3.093 -4.298 1.00 90.88 124 VAL A O 1
ATOM 998 N N . VAL A 1 125 ? -2.676 -5.042 -3.583 1.00 89.62 125 VAL A N 1
ATOM 999 C CA . VAL A 1 125 ? -2.536 -5.743 -4.863 1.00 89.62 125 VAL A CA 1
ATOM 1000 C C . VAL A 1 125 ? -3.413 -5.094 -5.936 1.00 89.62 125 VAL A C 1
ATOM 1002 O O . VAL A 1 125 ? -2.933 -4.854 -7.044 1.00 89.62 125 VAL A O 1
ATOM 1005 N N . MET A 1 126 ? -4.659 -4.735 -5.614 1.00 92.12 126 MET A N 1
ATOM 1006 C CA . MET A 1 126 ? -5.562 -4.039 -6.538 1.00 92.12 126 MET A CA 1
ATOM 1007 C C . MET A 1 126 ? -5.025 -2.664 -6.941 1.00 92.12 126 MET A C 1
ATOM 1009 O O . MET A 1 126 ? -5.006 -2.348 -8.130 1.00 92.12 126 MET A O 1
ATOM 1013 N N . VAL A 1 127 ? -4.535 -1.871 -5.983 1.00 92.56 127 VAL A N 1
ATOM 1014 C CA . VAL A 1 127 ? -3.902 -0.569 -6.251 1.00 92.56 127 VAL A CA 1
ATOM 1015 C C . VAL A 1 127 ? -2.695 -0.740 -7.168 1.00 92.56 127 VAL A C 1
ATOM 1017 O O . VAL A 1 127 ? -2.529 0.018 -8.123 1.00 92.56 127 VAL A O 1
ATOM 1020 N N . TRP A 1 128 ? -1.866 -1.755 -6.921 1.00 91.56 128 TRP A N 1
ATOM 1021 C CA . TRP A 1 128 ? -0.718 -2.038 -7.772 1.00 91.56 128 TRP A CA 1
ATOM 1022 C C . TRP A 1 128 ? -1.122 -2.425 -9.193 1.00 91.56 128 TRP A C 1
ATOM 1024 O O . TRP A 1 128 ? -0.601 -1.836 -10.137 1.00 91.56 128 TRP A O 1
ATOM 1034 N N . PHE A 1 129 ? -2.075 -3.344 -9.370 1.00 89.81 129 PHE A N 1
ATOM 1035 C CA . PHE A 1 129 ? -2.560 -3.714 -10.703 1.00 89.81 129 PHE A CA 1
ATOM 1036 C C . PHE A 1 129 ? -3.177 -2.526 -11.441 1.00 89.81 129 PHE A C 1
ATOM 1038 O O . PHE A 1 129 ? -2.876 -2.318 -12.617 1.00 89.81 129 PHE A O 1
ATOM 1045 N N . PHE A 1 130 ? -3.985 -1.718 -10.751 1.00 92.69 130 PHE A N 1
ATOM 1046 C CA . PHE A 1 130 ? -4.580 -0.507 -11.307 1.00 92.69 130 PHE A CA 1
ATOM 1047 C C . PHE A 1 130 ? -3.508 0.467 -11.812 1.00 92.69 130 PHE A C 1
ATOM 1049 O O . PHE A 1 130 ? -3.573 0.919 -12.954 1.00 92.69 130 PHE A O 1
ATOM 1056 N N . LEU A 1 131 ? -2.482 0.745 -11.003 1.00 91.88 131 LEU A N 1
ATOM 1057 C CA . LEU A 1 131 ? -1.399 1.653 -11.386 1.00 91.88 131 LEU A CA 1
ATOM 1058 C C . LEU A 1 131 ? -0.493 1.053 -12.466 1.00 91.88 131 LEU A C 1
ATOM 1060 O O . LEU A 1 131 ? -0.114 1.756 -13.400 1.00 91.88 131 LEU A O 1
ATOM 1064 N N . ALA A 1 132 ? -0.178 -0.240 -12.396 1.00 88.38 132 ALA A N 1
ATOM 1065 C CA . ALA A 1 132 ? 0.603 -0.927 -13.420 1.00 88.38 132 ALA A CA 1
ATOM 1066 C C . ALA A 1 132 ? -0.096 -0.872 -14.788 1.00 88.38 132 ALA A C 1
ATOM 1068 O O . ALA A 1 132 ? 0.551 -0.612 -15.806 1.00 88.38 132 ALA A O 1
ATOM 1069 N N . TRP A 1 133 ? -1.420 -1.046 -14.806 1.00 87.19 133 TRP A N 1
ATOM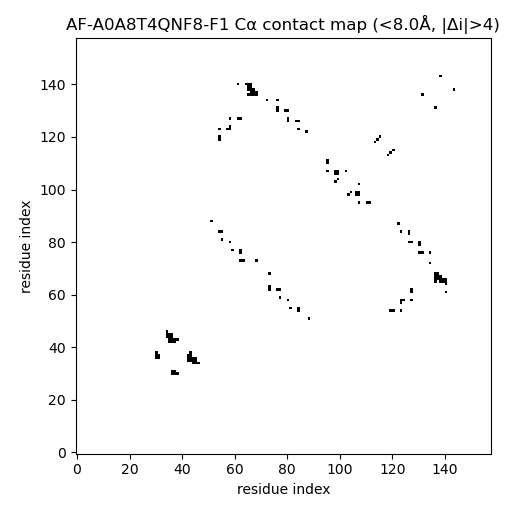 1070 C CA . TRP A 1 133 ? -2.239 -0.880 -16.002 1.00 87.19 133 TRP A CA 1
ATOM 1071 C C . TRP A 1 133 ? -2.278 0.582 -16.470 1.00 87.19 133 TRP A C 1
ATOM 1073 O O . TRP A 1 133 ? -1.987 0.855 -17.637 1.00 87.19 133 TRP A O 1
ATOM 1083 N N . HIS A 1 134 ? -2.536 1.530 -15.563 1.00 89.56 134 HIS A N 1
ATOM 1084 C CA . HIS A 1 134 ? -2.614 2.962 -15.869 1.00 89.56 134 HIS A CA 1
ATOM 1085 C C . HIS A 1 134 ? -1.309 3.511 -16.473 1.00 89.56 134 HIS A C 1
ATOM 1087 O O . HIS A 1 134 ? -1.324 4.195 -17.496 1.00 89.56 134 HIS A O 1
ATOM 1093 N N . PHE A 1 135 ? -0.158 3.145 -15.904 1.00 87.88 135 PHE A N 1
ATOM 1094 C CA . PHE A 1 135 ? 1.164 3.549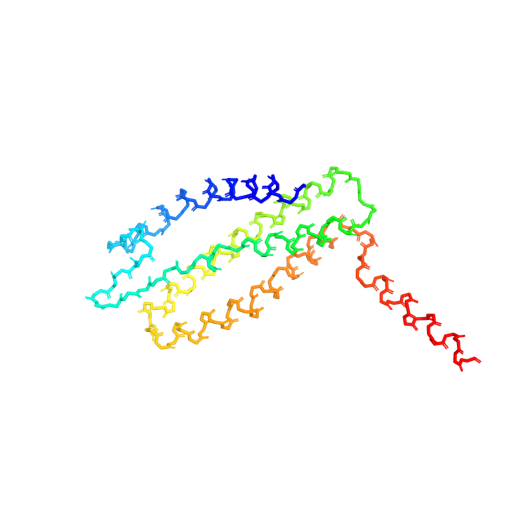 -16.394 1.00 87.88 135 PHE A CA 1
ATOM 1095 C C . PHE A 1 135 ? 1.705 2.663 -17.531 1.00 87.88 135 PHE A C 1
ATOM 1097 O O . PHE A 1 135 ? 2.834 2.872 -17.990 1.00 87.88 135 PHE A O 1
ATOM 1104 N N . ARG A 1 136 ? 0.901 1.706 -18.025 1.00 83.50 136 ARG A N 1
ATOM 1105 C CA . ARG A 1 136 ? 1.230 0.774 -19.119 1.00 83.50 136 ARG A CA 1
ATOM 1106 C C . ARG A 1 136 ? 2.554 0.037 -18.895 1.00 83.50 136 ARG A C 1
ATOM 1108 O O . ARG A 1 136 ? 3.400 -0.041 -19.793 1.00 83.50 136 ARG A O 1
ATOM 1115 N N . ILE A 1 137 ? 2.754 -0.491 -17.690 1.00 81.00 137 ILE A N 1
ATOM 1116 C CA . ILE A 1 137 ? 3.937 -1.283 -17.353 1.00 81.00 137 ILE A CA 1
ATOM 1117 C C . ILE A 1 137 ? 3.880 -2.604 -18.131 1.00 81.00 137 ILE A C 1
ATOM 1119 O O . ILE A 1 137 ? 3.009 -3.441 -17.912 1.00 81.00 137 ILE A O 1
ATOM 1123 N N . LYS A 1 138 ? 4.807 -2.781 -19.081 1.00 68.56 138 LYS A N 1
ATOM 1124 C CA . LYS A 1 138 ? 4.775 -3.894 -20.046 1.00 68.56 138 LYS A CA 1
ATOM 1125 C C . LYS A 1 138 ? 5.113 -5.258 -19.438 1.00 68.56 138 LYS A C 1
ATOM 1127 O O . LYS A 1 138 ? 4.747 -6.275 -20.021 1.00 68.56 138 LYS A O 1
ATOM 1132 N N . LYS A 1 139 ? 5.837 -5.301 -18.313 1.00 69.00 139 LYS A N 1
ATOM 1133 C CA . LYS A 1 139 ? 6.299 -6.549 -17.695 1.00 69.00 139 LYS A CA 1
ATOM 1134 C C . LYS A 1 139 ? 5.791 -6.664 -16.260 1.00 69.00 139 LYS A C 1
ATOM 1136 O O . LYS A 1 139 ? 6.261 -5.967 -15.365 1.00 69.00 139 LYS A O 1
ATOM 1141 N N . ILE A 1 140 ? 4.844 -7.577 -16.058 1.00 72.94 140 ILE A N 1
ATOM 1142 C CA . ILE A 1 140 ? 4.355 -7.992 -14.739 1.00 72.94 140 ILE A CA 1
ATOM 1143 C C . ILE A 1 140 ? 5.302 -9.097 -14.250 1.00 72.94 140 ILE A C 1
ATOM 1145 O O . ILE A 1 140 ? 5.283 -10.185 -14.830 1.00 72.94 140 ILE A O 1
ATOM 1149 N N . PRO A 1 141 ? 6.139 -8.850 -13.229 1.00 64.81 141 PRO A N 1
ATOM 1150 C CA . PRO A 1 141 ? 7.270 -9.717 -12.902 1.00 64.81 141 PRO A CA 1
ATOM 1151 C C . PRO A 1 141 ? 6.833 -11.137 -12.547 1.00 64.81 141 PRO A C 1
ATOM 1153 O O . PRO A 1 141 ? 7.259 -12.093 -13.186 1.00 64.81 141 PRO A O 1
ATOM 1156 N N . ILE A 1 142 ? 5.878 -11.260 -11.626 1.00 69.12 142 ILE A N 1
ATOM 1157 C CA . ILE A 1 142 ? 5.411 -12.552 -11.118 1.00 69.12 142 ILE A CA 1
ATOM 1158 C C . ILE A 1 142 ? 4.667 -13.333 -12.211 1.00 69.12 142 ILE A C 1
ATOM 1160 O O . ILE A 1 142 ? 4.989 -14.485 -12.488 1.00 69.12 142 ILE A O 1
ATOM 1164 N N . TYR A 1 143 ? 3.714 -12.695 -12.897 1.00 72.75 143 TYR A N 1
ATOM 1165 C CA . TYR A 1 143 ? 2.915 -13.366 -13.927 1.00 72.75 143 TYR A CA 1
ATOM 1166 C C . TYR A 1 143 ? 3.771 -13.863 -15.099 1.00 72.75 143 TYR A C 1
ATOM 1168 O O . TYR A 1 143 ? 3.614 -14.999 -15.545 1.00 72.75 143 TYR A O 1
ATOM 1176 N N . SER A 1 144 ? 4.704 -13.033 -15.583 1.00 69.00 144 SER A N 1
ATOM 1177 C CA . SER A 1 144 ? 5.537 -13.400 -16.731 1.00 69.00 144 SER A CA 1
ATOM 1178 C C . SER A 1 144 ? 6.445 -14.596 -16.443 1.00 69.00 144 SER A C 1
ATOM 1180 O O . SER A 1 144 ? 6.646 -15.428 -17.330 1.00 69.00 144 SER A O 1
ATOM 1182 N N . ASP A 1 145 ? 6.927 -14.724 -15.206 1.00 73.44 145 ASP A N 1
ATOM 1183 C CA . ASP A 1 145 ? 7.814 -15.812 -14.806 1.00 73.44 145 ASP A CA 1
ATOM 1184 C C . ASP A 1 145 ? 7.038 -17.114 -14.555 1.00 73.44 145 ASP A C 1
ATOM 1186 O O . ASP A 1 145 ? 7.434 -18.159 -15.076 1.00 73.44 145 ASP A O 1
ATOM 1190 N N . PHE A 1 146 ? 5.877 -17.063 -13.887 1.00 79.25 146 PHE A N 1
ATOM 1191 C CA . PHE A 1 146 ? 5.008 -18.239 -13.720 1.00 79.25 146 PHE A CA 1
ATOM 1192 C C . PHE A 1 146 ? 4.561 -18.828 -15.063 1.00 79.25 146 PHE A C 1
ATOM 1194 O O . PHE A 1 146 ? 4.666 -20.038 -15.274 1.00 79.25 146 PHE A O 1
ATOM 1201 N N . VAL A 1 147 ? 4.122 -17.985 -16.005 1.00 79.69 147 VAL A N 1
ATOM 1202 C CA . VAL A 1 147 ? 3.717 -18.433 -17.349 1.00 79.69 147 VAL A CA 1
ATOM 1203 C C . VAL A 1 147 ? 4.889 -19.083 -18.086 1.00 79.69 147 VAL A C 1
ATOM 1205 O O . VAL A 1 147 ? 4.712 -20.094 -18.771 1.00 79.69 147 VAL A O 1
ATOM 1208 N N . LYS A 1 148 ? 6.097 -18.528 -17.948 1.00 81.38 148 LYS A N 1
ATOM 1209 C CA . LYS A 1 148 ? 7.298 -19.057 -18.601 1.00 81.38 148 LYS A CA 1
ATOM 1210 C C . LYS A 1 148 ? 7.690 -20.426 -18.041 1.00 81.38 148 LYS A C 1
ATOM 1212 O O . LYS A 1 148 ? 7.953 -21.332 -18.832 1.00 81.38 148 LYS A O 1
ATOM 1217 N N . VAL A 1 149 ? 7.670 -20.590 -16.716 1.00 83.06 149 VAL A N 1
ATOM 1218 C CA . VAL A 1 149 ? 7.960 -21.864 -16.037 1.00 83.06 149 VAL A CA 1
ATOM 1219 C C . VAL A 1 149 ? 6.919 -22.919 -16.401 1.00 83.06 149 VAL A C 1
ATOM 1221 O O . VAL A 1 149 ? 7.288 -23.982 -16.902 1.00 83.06 149 VAL A O 1
ATOM 1224 N N . TYR A 1 150 ? 5.628 -22.605 -16.269 1.00 86.50 150 TYR A N 1
ATOM 1225 C CA . TYR A 1 150 ? 4.537 -23.518 -16.622 1.00 86.50 150 TYR A CA 1
ATOM 1226 C C . TYR A 1 150 ? 4.643 -24.015 -18.073 1.00 86.50 150 TYR A C 1
ATOM 1228 O O . TYR A 1 150 ? 4.578 -25.216 -18.339 1.00 86.50 150 TYR A O 1
ATOM 1236 N N . ARG A 1 151 ? 4.913 -23.103 -19.018 1.00 83.81 151 ARG A N 1
ATOM 1237 C CA . ARG A 1 151 ? 5.094 -23.436 -20.440 1.00 83.81 151 ARG A CA 1
ATOM 1238 C C . ARG A 1 151 ? 6.353 -24.269 -20.709 1.00 83.81 151 ARG A C 1
ATOM 1240 O O . ARG A 1 151 ? 6.394 -25.000 -21.697 1.00 83.81 151 ARG A O 1
ATOM 1247 N N . SER A 1 152 ? 7.403 -24.129 -19.900 1.00 81.25 152 SER A N 1
ATOM 1248 C CA . SER A 1 152 ? 8.615 -24.951 -20.028 1.00 81.25 152 SER A CA 1
ATOM 1249 C C . SER A 1 152 ? 8.453 -26.361 -19.456 1.00 81.25 152 SER A C 1
ATOM 1251 O O . SER A 1 152 ? 8.967 -27.293 -20.067 1.00 81.25 152 SER A O 1
ATOM 1253 N N . SER A 1 153 ? 7.699 -26.541 -18.363 1.00 80.00 153 SER A N 1
ATOM 1254 C CA . SER A 1 153 ? 7.403 -27.874 -17.814 1.00 80.00 153 SER A CA 1
ATOM 1255 C C . SER A 1 153 ? 6.568 -28.713 -18.776 1.00 80.00 153 SER A C 1
ATOM 1257 O O . SER A 1 153 ? 6.90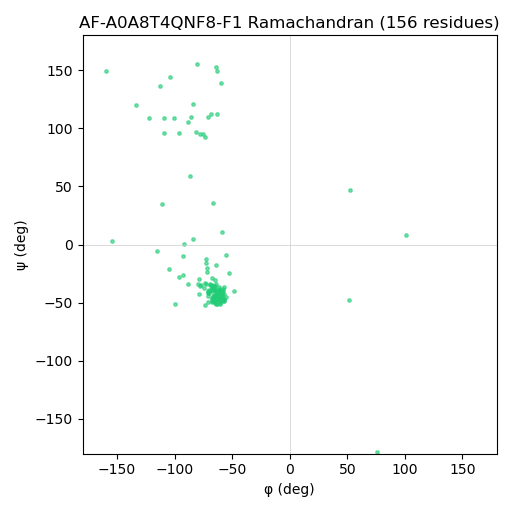2 -29.866 -19.017 1.00 80.00 153 SER A O 1
ATOM 1259 N N . TRP A 1 154 ? 5.536 -28.128 -19.392 1.00 73.44 154 TRP A N 1
ATOM 1260 C CA . TRP A 1 154 ? 4.696 -28.843 -20.362 1.00 73.44 154 TRP A CA 1
ATOM 1261 C C . TRP A 1 154 ? 5.467 -29.335 -21.596 1.00 73.44 154 TRP A C 1
ATOM 1263 O O . TRP A 1 154 ? 5.221 -30.438 -22.067 1.00 73.44 154 TRP A O 1
ATOM 1273 N N . ARG A 1 155 ? 6.452 -28.566 -22.080 1.00 71.19 155 ARG A N 1
ATOM 1274 C CA . ARG A 1 155 ? 7.288 -28.938 -23.240 1.00 71.19 155 ARG A CA 1
ATOM 1275 C C . ARG A 1 155 ? 8.310 -30.048 -22.977 1.00 71.19 155 ARG A C 1
ATOM 1277 O O . ARG A 1 155 ? 8.921 -30.512 -23.927 1.00 71.19 155 ARG A O 1
ATOM 1284 N N . LYS A 1 156 ? 8.555 -30.419 -21.718 1.00 63.19 156 LYS A N 1
ATOM 1285 C CA . LYS A 1 156 ? 9.429 -31.550 -21.360 1.00 63.19 156 LYS A CA 1
ATOM 1286 C C . LYS A 1 156 ? 8.664 -32.867 -21.192 1.00 63.19 156 LYS A C 1
ATOM 1288 O O . LYS A 1 156 ? 9.304 -33.896 -21.017 1.00 63.19 156 LYS A O 1
ATOM 1293 N N . ILE A 1 157 ? 7.331 -32.814 -21.179 1.00 61.91 157 ILE A N 1
ATOM 1294 C CA . ILE A 1 157 ? 6.445 -33.964 -20.939 1.00 61.91 157 ILE A CA 1
ATOM 1295 C C . ILE A 1 157 ? 5.786 -34.441 -22.251 1.00 61.91 157 ILE A C 1
ATOM 1297 O O . ILE A 1 157 ? 5.370 -35.594 -22.325 1.00 61.91 157 ILE A O 1
ATOM 1301 N N . SER A 1 158 ? 5.726 -33.584 -23.281 1.00 52.25 158 SER A N 1
ATOM 1302 C CA . SER A 1 158 ? 5.387 -33.932 -24.674 1.00 52.25 158 SER A CA 1
ATOM 1303 C C . SER A 1 158 ? 6.621 -34.313 -25.481 1.00 52.25 158 SER A C 1
ATOM 1305 O O . SER A 1 158 ? 6.528 -35.264 -26.279 1.00 52.25 158 SER A O 1
#

Foldseek 3Di:
DVVVVCVVCVVVLCVVPVVVVVPPCVVPDDQPPPQFGDDPHDTDGPDCLLVVVVLLVVLLVQLVLLDDDDPVLSVVLSVQLVVQLVVVSVVLVVVLVVCCVPVNDVSSVVVVCVCSVPVSVVSSVVSSVVSCVVSVRPDRRVVVVVVVVVVVVVVVVD

Mean predicted aligned error: 12.62 Å

Solvent-accessible surface area (backbone atoms only — not comparable to full-atom values): 9117 Å² total; per-residue (Å²): 118,69,70,63,53,52,50,52,52,48,50,56,48,47,68,62,51,56,63,54,55,63,64,71,50,55,89,64,67,82,63,56,92,61,72,39,38,63,60,99,88,47,75,49,63,66,57,72,79,77,60,58,58,66,54,55,49,53,49,49,52,55,53,69,55,37,46,87,60,58,68,73,57,50,49,50,51,52,53,53,46,53,53,53,51,50,51,52,54,51,52,49,53,52,51,51,52,50,39,35,74,77,62,31,65,76,52,29,59,58,47,50,53,48,46,55,67,52,47,48,54,54,48,48,53,51,54,46,53,52,47,38,58,73,72,61,54,81,36,54,53,67,63,56,49,52,54,50,50,56,57,51,57,56,67,74,75,110

Radius of gyration: 19.74 Å; Cα contacts (8 Å, |Δi|>4): 82; chains: 1; bounding box: 44×51×56 Å

pLDDT: mean 72.3, std 16.74, range [38.06, 92.69]

Nearest PDB structures (foldseek):
  8j80-assembly1_A  TM=2.923E-01  e=9.718E+00  Homo sapiens

Sequence (158 aa):
MGHTLNTFFGTLLHSLFYPSKRHLLRPFSPINLFPSIRIENELLTLIPACIALSAYYLFFILSLTSGGAPFRRLLALILSGIILLFFGNLARLVLLAYILLEFGIPFFEQLHLLIWGIGSTIYVVMVWFFLAWHFRIKKIPIYSDFVKVYRSSWRKIS